Protein AF-A0A2D6JLC1-F1 (afdb_monomer)

pLDDT: mean 84.36, std 16.87, range [47.44, 98.12]

Secondary structure (DSSP, 8-state):
--SSTTSSSS---------HHHHHTT--TT-BHHHHHHHH-S-SEEEEETTEEEEEEEEE-SSEEEEEEEEEETTEEEEEEEEEEE--TT--GGG-PPPP-GGGSPP--------

Sequence (115 aa):
MKNLTLLISLFLVSCASSSLSKKTALISNGDSKQTVMNLMGPPENRQMKQEKEAWQYCETNFNQYQFLVIWLEDSKVSGISTYIKGGRPFSFCTSNFNSIRWEDAPDTTIEVRNR

Radius of gyration: 18.93 Å; Cα contacts (8 Å, |Δi|>4): 154; chains: 1; bounding box: 55×52×48 Å

Foldseek 3Di:
DPPPPPPPPPDPPPPPPDDPVVLVVVADFFAALVSCCVSPNAALDWDDDPQKIWGKDWDDDDFKIKIKIFIDGNRTGQDIDIDMDTDDPPDDCSVVDDDDDVVPRDDRDPPPDDD

Nearest PDB structures (foldseek):
  7pi2-assembly4_J  TM=6.641E-01  e=8.642E-01  Plasmodium falciparum 3D7
  3a7a-assembly1_A  TM=6.520E-01  e=2.319E+00  Escherichia coli K-12
  8bk2-assembly1_A  TM=6.111E-01  e=2.967E+00  Neisseria meningitidis serogroup B
  6r1g-assembly2_B  TM=3.995E-01  e=2.180E+00  Borreliella burgdorferi B31
  3qku-assembly1_A  TM=5.013E-01  e=3.571E+00  Pyrococcus furiosus

Solvent-accessible surface area (backbone atoms only — not comparable to full-atom values): 7346 Å² total; per-residue (Å²): 143,84,79,76,83,75,76,77,80,84,75,78,79,70,83,78,75,75,52,66,68,64,52,51,74,74,63,53,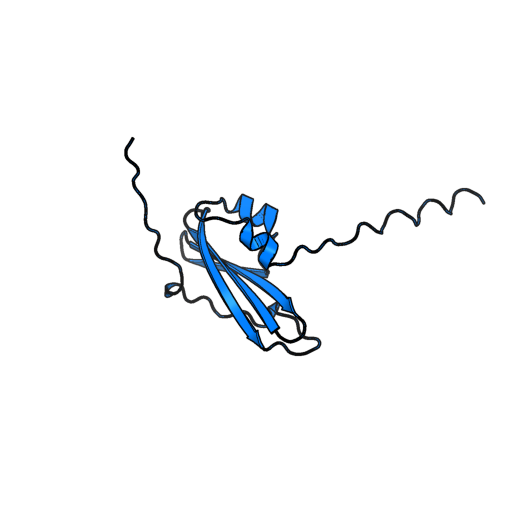72,66,39,42,51,65,56,50,38,73,70,71,42,85,59,85,41,78,50,77,57,89,67,31,36,42,33,29,44,68,39,70,49,86,58,30,24,44,36,38,36,42,32,29,42,82,60,16,28,53,34,77,48,73,51,75,46,84,39,54,81,98,59,67,38,85,84,65,69,77,82,88,56,78,86,76,54,64,81,79,80,80,79,81,78,85,126

Structure (mmCIF, N/CA/C/O backbone):
data_AF-A0A2D6JLC1-F1
#
_entry.id   AF-A0A2D6JLC1-F1
#
loop_
_atom_site.group_PDB
_atom_site.id
_atom_site.type_symbol
_atom_site.label_atom_id
_atom_site.label_alt_id
_atom_site.label_comp_id
_atom_site.label_asym_id
_atom_site.label_entity_id
_atom_site.label_seq_id
_atom_site.pdbx_PDB_ins_code
_atom_site.Cartn_x
_atom_site.Cartn_y
_atom_site.Cartn_z
_atom_site.occupancy
_atom_site.B_iso_or_equiv
_atom_site.auth_seq_id
_atom_site.auth_comp_id
_atom_site.auth_asym_id
_atom_site.auth_atom_id
_atom_site.pdbx_PDB_model_num
ATOM 1 N N . MET A 1 1 ? 36.676 36.245 1.615 1.00 48.94 1 MET A N 1
ATOM 2 C CA . MET A 1 1 ? 35.846 35.351 0.774 1.00 48.94 1 MET A CA 1
ATOM 3 C C . MET A 1 1 ? 36.089 33.879 1.143 1.00 48.94 1 MET A C 1
ATOM 5 O O . MET A 1 1 ? 36.548 33.113 0.313 1.00 48.94 1 MET A O 1
ATOM 9 N N . LYS A 1 2 ? 35.861 33.474 2.403 1.00 50.84 2 LYS A N 1
ATOM 10 C CA . LYS A 1 2 ? 36.154 32.102 2.885 1.00 50.84 2 LYS A CA 1
ATOM 11 C C . LYS A 1 2 ? 34.925 31.348 3.414 1.00 50.84 2 LYS A C 1
ATOM 13 O O . LYS A 1 2 ? 35.039 30.180 3.755 1.00 50.84 2 LYS A O 1
ATOM 18 N N . ASN A 1 3 ? 33.754 31.991 3.425 1.00 50.50 3 ASN A N 1
ATOM 19 C CA . ASN A 1 3 ? 32.567 31.479 4.120 1.00 50.50 3 ASN A CA 1
ATOM 20 C C . ASN A 1 3 ? 31.431 31.074 3.160 1.00 50.50 3 ASN A C 1
ATOM 22 O O . ASN A 1 3 ? 30.343 30.751 3.619 1.00 50.50 3 ASN A O 1
ATOM 26 N N . LEU A 1 4 ? 31.656 31.107 1.840 1.00 51.66 4 LEU A N 1
ATOM 27 C CA . LEU A 1 4 ? 30.615 30.823 0.839 1.00 51.66 4 LEU A CA 1
ATOM 28 C C . LEU A 1 4 ? 30.617 29.359 0.363 1.00 51.66 4 LEU A C 1
ATOM 30 O O . LEU A 1 4 ? 29.635 28.880 -0.190 1.00 51.66 4 LEU A O 1
ATOM 34 N N . THR A 1 5 ? 31.696 28.619 0.613 1.00 52.66 5 THR A N 1
ATOM 35 C CA . THR A 1 5 ? 31.887 27.250 0.108 1.00 52.66 5 THR A CA 1
ATOM 36 C C . THR A 1 5 ? 31.273 26.154 0.984 1.00 52.66 5 THR A C 1
ATOM 38 O O . THR A 1 5 ? 31.353 24.988 0.612 1.00 52.66 5 THR A O 1
ATOM 41 N N . LEU A 1 6 ? 30.659 26.493 2.126 1.00 51.84 6 LEU A N 1
ATOM 42 C CA . LEU A 1 6 ? 30.133 25.502 3.080 1.00 51.84 6 LEU A CA 1
ATOM 43 C C . LEU A 1 6 ? 28.614 25.256 2.991 1.00 51.84 6 LEU A C 1
ATOM 45 O O . LEU A 1 6 ? 28.096 24.432 3.735 1.00 51.84 6 LEU A O 1
ATOM 49 N N . LEU A 1 7 ? 27.894 25.955 2.106 1.00 52.16 7 LEU A N 1
ATOM 50 C CA . LEU A 1 7 ? 26.423 25.901 2.029 1.00 52.16 7 LEU A CA 1
ATOM 51 C C . LEU A 1 7 ? 25.863 25.001 0.913 1.00 52.16 7 LEU A C 1
ATOM 53 O O . LEU A 1 7 ? 24.651 24.857 0.803 1.00 52.16 7 LEU A O 1
ATOM 57 N N . ILE A 1 8 ? 26.719 24.375 0.099 1.00 56.03 8 ILE A N 1
ATOM 58 C CA . ILE A 1 8 ? 26.295 23.580 -1.073 1.00 56.03 8 ILE A CA 1
ATOM 59 C C . ILE A 1 8 ? 26.298 22.062 -0.799 1.00 56.03 8 ILE A C 1
ATOM 61 O O . ILE A 1 8 ? 25.742 21.287 -1.571 1.00 56.03 8 ILE A O 1
ATOM 65 N N . SER A 1 9 ? 26.848 21.603 0.327 1.00 55.38 9 SER A N 1
ATOM 66 C CA . SER A 1 9 ? 27.021 20.171 0.619 1.00 55.38 9 SER A CA 1
ATOM 67 C C . SER A 1 9 ? 25.826 19.477 1.296 1.00 55.38 9 SER A C 1
ATOM 69 O O . SER A 1 9 ? 25.911 18.280 1.561 1.00 55.38 9 SER A O 1
ATOM 71 N N . LEU A 1 10 ? 24.708 20.170 1.562 1.00 55.53 10 LEU A N 1
ATOM 72 C CA . LEU A 1 10 ? 23.620 19.652 2.414 1.00 55.53 10 LEU A CA 1
ATOM 73 C C . LEU A 1 10 ? 22.315 19.271 1.685 1.00 55.53 10 LEU A C 1
ATOM 75 O O . LEU A 1 10 ? 21.261 19.236 2.311 1.00 55.53 10 LEU A O 1
ATOM 79 N N . PHE A 1 11 ? 22.352 18.972 0.382 1.00 54.97 11 PHE A N 1
ATOM 80 C CA . PHE A 1 11 ? 21.144 18.590 -0.379 1.00 54.97 11 PHE A CA 1
ATOM 81 C C . PHE A 1 11 ? 21.181 17.198 -1.029 1.00 54.97 11 PHE A C 1
ATOM 83 O O . PHE A 1 11 ? 20.284 16.850 -1.789 1.00 54.97 11 PHE A O 1
ATOM 90 N N . LEU A 1 12 ? 22.160 16.355 -0.690 1.00 51.41 12 LEU A N 1
ATOM 91 C CA . LEU A 1 12 ? 22.250 14.979 -1.200 1.00 51.41 12 LEU A CA 1
ATOM 92 C C . LEU A 1 12 ? 21.687 13.939 -0.220 1.00 51.41 12 LEU A C 1
ATOM 94 O O . LEU A 1 12 ? 22.226 12.837 -0.110 1.00 51.41 12 LEU A O 1
ATOM 98 N N . VAL A 1 13 ? 20.589 14.247 0.483 1.00 57.12 13 VAL A N 1
ATOM 99 C CA . VAL A 1 13 ? 19.803 13.186 1.132 1.00 57.12 13 VAL A CA 1
ATOM 100 C C . VAL A 1 13 ? 19.059 12.451 0.023 1.00 57.12 13 VAL A C 1
ATOM 102 O O . VAL A 1 13 ? 17.954 12.805 -0.377 1.00 57.12 13 VAL A O 1
ATOM 105 N N . SER A 1 14 ? 19.773 11.475 -0.532 1.00 47.44 14 SER A N 1
ATOM 106 C CA . SER A 1 14 ? 19.321 10.496 -1.506 1.00 47.44 14 SER A CA 1
ATOM 107 C C . SER A 1 14 ? 17.904 10.034 -1.176 1.00 47.44 14 SER A C 1
ATOM 109 O O . SER A 1 14 ? 17.635 9.547 -0.075 1.00 47.44 14 SER A O 1
ATOM 111 N N . CYS A 1 15 ? 17.002 10.197 -2.141 1.00 49.59 15 CYS A N 1
ATOM 112 C CA . CYS A 1 15 ? 15.678 9.603 -2.121 1.00 49.59 15 CYS A CA 1
ATOM 113 C C . CYS A 1 15 ? 15.864 8.080 -2.177 1.00 49.59 15 CYS A C 1
ATOM 115 O O . CYS A 1 15 ? 15.921 7.485 -3.250 1.00 49.59 15 CYS A O 1
ATOM 117 N N . ALA A 1 16 ? 16.034 7.443 -1.018 1.00 48.28 16 ALA A N 1
ATOM 118 C CA . ALA A 1 16 ? 15.999 5.995 -0.888 1.00 48.28 16 ALA A CA 1
ATOM 119 C C . ALA A 1 16 ? 14.546 5.544 -1.084 1.00 48.28 16 ALA A C 1
ATOM 121 O O . ALA A 1 16 ? 13.831 5.235 -0.133 1.00 48.28 16 ALA A O 1
ATOM 122 N N . SER A 1 17 ? 14.075 5.581 -2.330 1.00 60.25 17 SER A N 1
ATOM 123 C CA . SER A 1 17 ? 12.768 5.067 -2.714 1.00 60.25 17 SER A CA 1
ATOM 124 C C . SER A 1 17 ? 12.801 3.551 -2.525 1.00 60.25 17 SER A C 1
ATOM 126 O O . SER A 1 17 ? 13.319 2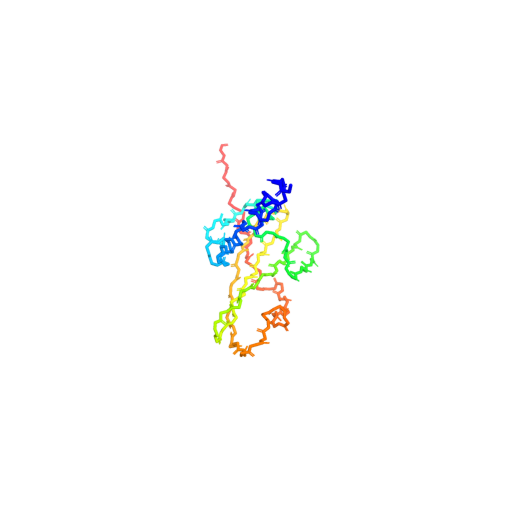.813 -3.361 1.00 60.25 17 SER A O 1
ATOM 128 N N . SER A 1 18 ? 12.333 3.068 -1.373 1.00 68.81 18 SER A N 1
ATOM 129 C CA . SER A 1 18 ? 12.096 1.640 -1.185 1.00 68.81 18 SER A CA 1
ATOM 130 C C . SER A 1 18 ? 10.971 1.206 -2.121 1.00 68.81 18 SER A C 1
ATOM 132 O O . SER A 1 18 ? 9.938 1.873 -2.200 1.00 68.81 18 SER A O 1
ATOM 134 N N . SER A 1 19 ? 11.195 0.107 -2.847 1.00 87.56 19 SER A N 1
ATOM 135 C CA . SER A 1 19 ? 10.239 -0.370 -3.846 1.00 87.56 19 SER A CA 1
ATOM 136 C C . SER A 1 19 ? 8.904 -0.752 -3.217 1.00 87.56 19 SER A C 1
ATOM 138 O O . SER A 1 19 ? 8.841 -1.160 -2.048 1.00 87.56 19 SER A O 1
ATOM 140 N N . LEU A 1 20 ? 7.834 -0.664 -4.005 1.00 90.62 20 LEU A N 1
ATOM 141 C CA . LEU A 1 20 ? 6.467 -0.923 -3.554 1.00 90.62 20 LEU A CA 1
ATOM 142 C C . LEU A 1 20 ? 6.341 -2.327 -2.956 1.00 90.62 20 LEU A C 1
ATOM 144 O O . LEU A 1 20 ? 5.755 -2.508 -1.888 1.00 90.62 20 LEU A O 1
ATOM 148 N N . SER A 1 21 ? 6.985 -3.307 -3.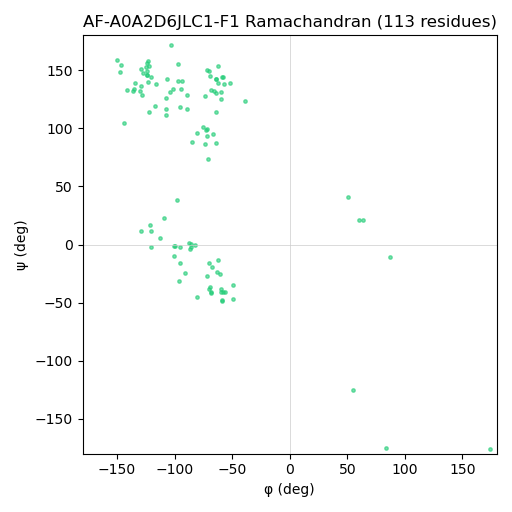591 1.00 88.44 21 SER A N 1
ATOM 149 C CA . SER A 1 21 ? 7.021 -4.695 -3.118 1.00 88.44 21 SER A CA 1
ATOM 150 C C . SER A 1 21 ? 7.651 -4.838 -1.724 1.00 88.44 21 SER A C 1
ATOM 152 O O . SER A 1 21 ? 7.134 -5.577 -0.889 1.00 88.44 21 SER A O 1
ATOM 154 N N . LYS A 1 22 ? 8.740 -4.109 -1.429 1.00 91.19 22 LYS A N 1
ATOM 155 C CA . LYS A 1 22 ? 9.412 -4.177 -0.118 1.00 91.19 22 LYS A CA 1
ATOM 156 C C . LYS A 1 22 ? 8.556 -3.580 0.991 1.00 91.19 22 LYS A C 1
ATOM 158 O O . LYS A 1 22 ? 8.503 -4.144 2.076 1.00 91.19 22 LYS A O 1
ATOM 163 N N . LYS A 1 23 ? 7.895 -2.452 0.723 1.00 93.06 23 LYS A N 1
ATOM 164 C CA . LYS A 1 23 ? 7.003 -1.817 1.700 1.00 93.06 23 LYS A CA 1
ATOM 165 C C . LYS A 1 23 ? 5.758 -2.667 1.956 1.00 93.06 23 LYS A C 1
ATOM 167 O O . LYS A 1 23 ? 5.375 -2.842 3.104 1.00 93.06 23 LYS A O 1
ATOM 172 N N . THR A 1 24 ? 5.185 -3.249 0.900 1.00 93.38 24 THR A N 1
ATOM 173 C CA . THR A 1 24 ? 4.011 -4.134 0.994 1.00 93.38 24 THR A CA 1
ATOM 174 C C . THR A 1 24 ? 4.285 -5.351 1.874 1.00 93.38 24 THR A C 1
ATOM 176 O O . THR A 1 24 ? 3.432 -5.730 2.663 1.00 93.38 24 THR A O 1
ATOM 179 N N . ALA A 1 25 ? 5.490 -5.927 1.800 1.00 93.88 25 ALA A N 1
ATOM 180 C CA . ALA A 1 25 ? 5.884 -7.069 2.630 1.00 93.88 25 ALA A CA 1
ATOM 181 C C . ALA A 1 25 ? 5.898 -6.777 4.146 1.00 93.88 25 ALA A C 1
ATOM 183 O O . ALA A 1 25 ? 5.986 -7.709 4.940 1.00 93.88 25 ALA A O 1
ATOM 184 N N . LEU A 1 26 ? 5.836 -5.503 4.548 1.00 95.69 26 LEU A N 1
ATOM 185 C CA . LEU A 1 26 ? 5.775 -5.075 5.948 1.00 95.69 26 LEU A CA 1
ATOM 186 C C . LEU A 1 26 ? 4.341 -4.832 6.440 1.00 95.69 26 LEU A C 1
ATOM 188 O O . LEU A 1 26 ? 4.170 -4.482 7.604 1.00 95.69 26 LEU A O 1
ATOM 192 N N . ILE A 1 27 ? 3.335 -4.978 5.573 1.00 95.38 27 ILE A N 1
ATOM 193 C CA . ILE A 1 27 ? 1.925 -4.741 5.889 1.00 95.38 27 ILE A CA 1
ATOM 194 C C . ILE A 1 27 ? 1.221 -6.083 6.065 1.00 95.38 27 ILE A C 1
ATOM 196 O O . ILE A 1 27 ? 1.327 -6.970 5.219 1.00 95.38 27 ILE A O 1
ATOM 200 N N . SER A 1 28 ? 0.477 -6.212 7.156 1.00 95.38 28 SER A N 1
ATOM 201 C CA . SER A 1 28 ? -0.293 -7.399 7.517 1.00 95.38 28 SER A CA 1
ATOM 202 C C . SER A 1 28 ? -1.772 -7.074 7.713 1.00 95.38 28 SER A C 1
ATOM 204 O O . SER A 1 28 ? -2.150 -5.940 8.013 1.00 95.38 28 SER A O 1
ATOM 206 N N . ASN A 1 29 ? -2.628 -8.091 7.591 1.00 94.31 29 ASN A N 1
ATOM 207 C CA . ASN A 1 29 ? -4.036 -7.964 7.970 1.00 94.31 29 ASN A CA 1
ATOM 208 C C . ASN A 1 29 ? -4.156 -7.536 9.440 1.00 94.31 29 ASN A C 1
ATOM 210 O O . ASN A 1 29 ? -3.447 -8.040 10.309 1.00 94.31 29 ASN A O 1
ATOM 214 N N . GLY A 1 30 ? -5.071 -6.612 9.712 1.00 95.12 30 GLY A N 1
ATOM 215 C CA . GLY A 1 30 ? -5.285 -6.010 11.024 1.00 95.12 30 GLY A CA 1
ATOM 216 C C . GLY A 1 30 ? -4.410 -4.789 11.320 1.00 95.12 30 GLY A C 1
ATOM 217 O O . GLY A 1 30 ? -4.710 -4.080 12.285 1.00 95.12 30 GLY A O 1
ATOM 218 N N . ASP A 1 31 ? -3.390 -4.499 10.502 1.00 97.00 31 ASP A N 1
ATOM 219 C CA . ASP A 1 31 ? -2.578 -3.292 10.667 1.00 97.00 31 ASP A CA 1
ATOM 220 C C . ASP A 1 31 ? -3.436 -2.036 10.577 1.00 97.00 31 ASP A C 1
ATOM 222 O O . ASP A 1 31 ? -4.390 -1.951 9.804 1.00 97.00 31 ASP A O 1
ATOM 226 N N . SER A 1 32 ? -3.086 -1.023 11.366 1.00 97.94 32 SER A N 1
ATOM 227 C CA . SER A 1 32 ? -3.832 0.229 11.354 1.00 97.94 32 SER A CA 1
ATOM 228 C C . SER A 1 32 ? -3.614 0.996 10.048 1.00 97.94 32 SER A C 1
ATOM 230 O O . SER A 1 32 ? -2.521 1.008 9.477 1.00 97.94 32 SER A O 1
ATOM 232 N N . LYS A 1 33 ? -4.627 1.757 9.637 1.00 97.50 33 LYS A N 1
ATOM 233 C CA . LYS A 1 33 ? -4.517 2.761 8.572 1.00 97.50 33 LYS A CA 1
ATOM 234 C C . LYS A 1 33 ? -3.321 3.706 8.769 1.00 97.50 33 LYS A C 1
ATOM 236 O O . LYS A 1 33 ? -2.680 4.094 7.795 1.00 97.50 33 LYS A O 1
ATOM 241 N N . GLN A 1 34 ? -2.983 4.050 10.016 1.00 98.00 34 GLN A N 1
ATOM 242 C CA . GLN A 1 34 ? -1.816 4.885 10.316 1.00 98.00 34 GLN A CA 1
ATOM 243 C C . GLN A 1 34 ? -0.494 4.151 10.053 1.00 98.00 34 GLN A C 1
ATOM 245 O O . GLN A 1 34 ? 0.441 4.756 9.538 1.00 98.00 34 GLN A O 1
ATOM 250 N N . THR A 1 35 ? -0.416 2.853 10.357 1.00 97.88 35 THR A N 1
ATOM 251 C CA . THR A 1 35 ? 0.741 2.007 10.026 1.00 97.88 35 THR A CA 1
ATOM 252 C C . THR A 1 35 ? 0.978 2.005 8.519 1.00 97.88 35 THR A C 1
ATOM 254 O O . THR A 1 35 ? 2.093 2.278 8.073 1.00 97.88 35 THR A O 1
ATOM 257 N N . VAL A 1 36 ? -0.084 1.799 7.732 1.00 97.62 36 VAL A N 1
ATOM 258 C CA . VAL A 1 36 ? -0.023 1.865 6.264 1.00 97.62 36 VAL A CA 1
ATOM 259 C C . VAL A 1 36 ? 0.455 3.240 5.800 1.00 97.62 36 VAL A C 1
ATOM 261 O O . VAL A 1 36 ? 1.391 3.321 5.010 1.00 97.62 36 VAL A O 1
ATOM 264 N N . MET A 1 37 ? -0.123 4.323 6.328 1.00 97.38 37 MET A N 1
ATOM 265 C CA . MET A 1 37 ? 0.281 5.695 5.996 1.00 97.38 37 MET A CA 1
ATOM 266 C C . MET A 1 37 ? 1.764 5.959 6.303 1.00 97.38 37 MET A C 1
ATOM 268 O O . MET A 1 37 ? 2.452 6.584 5.502 1.00 97.38 37 MET A O 1
ATOM 272 N N . ASN A 1 38 ? 2.277 5.459 7.428 1.00 95.94 38 ASN A N 1
ATOM 273 C CA . ASN A 1 38 ? 3.676 5.644 7.820 1.00 95.94 38 ASN A CA 1
ATOM 274 C C . ASN A 1 38 ? 4.650 4.876 6.909 1.00 95.94 38 ASN A C 1
ATOM 276 O O . ASN A 1 38 ? 5.743 5.363 6.633 1.00 95.94 38 ASN A O 1
ATOM 280 N N . LEU A 1 39 ? 4.269 3.677 6.453 1.00 95.44 39 LEU A N 1
ATOM 281 C CA . LEU A 1 39 ? 5.104 2.832 5.591 1.00 95.44 39 LEU A CA 1
ATOM 282 C C . LEU A 1 39 ? 5.049 3.268 4.120 1.00 95.44 39 LEU A C 1
ATOM 284 O O . LEU A 1 39 ? 6.072 3.342 3.430 1.00 95.44 39 LEU A O 1
ATOM 288 N N . MET A 1 40 ? 3.842 3.538 3.630 1.00 95.06 40 MET A N 1
ATOM 289 C CA . MET A 1 40 ? 3.561 3.743 2.210 1.00 95.06 40 MET A CA 1
ATOM 290 C C . MET A 1 40 ? 3.538 5.218 1.826 1.00 95.06 40 MET A C 1
ATOM 292 O O . MET A 1 40 ? 3.951 5.554 0.719 1.00 95.06 40 MET A O 1
ATOM 296 N N . GLY A 1 41 ? 3.123 6.092 2.743 1.00 95.50 41 GLY A N 1
ATOM 297 C CA . GLY A 1 41 ? 2.696 7.449 2.427 1.00 95.50 41 GLY A CA 1
ATOM 298 C C . GLY A 1 41 ? 1.228 7.505 1.980 1.00 95.50 41 GLY A C 1
ATOM 299 O O . GLY A 1 41 ? 0.512 6.493 2.031 1.00 95.50 41 GLY A O 1
ATOM 300 N N . PRO A 1 42 ? 0.752 8.690 1.557 1.00 96.25 42 PRO A N 1
ATOM 301 C CA . PRO A 1 42 ? -0.610 8.847 1.063 1.00 96.25 42 PRO A CA 1
ATOM 302 C C . PRO A 1 42 ? -0.823 8.027 -0.221 1.00 96.25 42 PRO A C 1
ATOM 304 O O . PRO A 1 42 ? 0.089 7.968 -1.044 1.00 96.25 42 PRO A O 1
ATOM 307 N N . PRO A 1 43 ? -2.005 7.412 -0.410 1.00 97.12 43 PRO A N 1
ATOM 308 C CA . PRO A 1 43 ? -2.312 6.684 -1.638 1.00 97.12 43 PRO A CA 1
ATOM 309 C C . PRO A 1 43 ? -2.474 7.634 -2.826 1.00 97.12 43 PRO A C 1
ATOM 311 O O . PRO A 1 43 ? -3.033 8.724 -2.691 1.00 97.12 43 PRO A O 1
ATOM 314 N N . GLU A 1 44 ? -2.058 7.195 -4.011 1.00 96.88 44 GLU A N 1
ATOM 315 C CA . GLU A 1 44 ? -2.226 7.939 -5.260 1.00 96.88 44 GLU A CA 1
ATOM 316 C C . GLU A 1 44 ? -3.687 7.955 -5.728 1.00 96.88 44 GLU A C 1
ATOM 318 O O . GLU A 1 44 ? -4.114 8.890 -6.406 1.00 96.88 44 GLU A O 1
ATOM 323 N N . ASN A 1 45 ? -4.475 6.940 -5.359 1.00 97.00 45 ASN A N 1
ATOM 324 C CA . ASN A 1 45 ? -5.921 6.932 -5.554 1.00 97.00 45 ASN A CA 1
ATOM 325 C C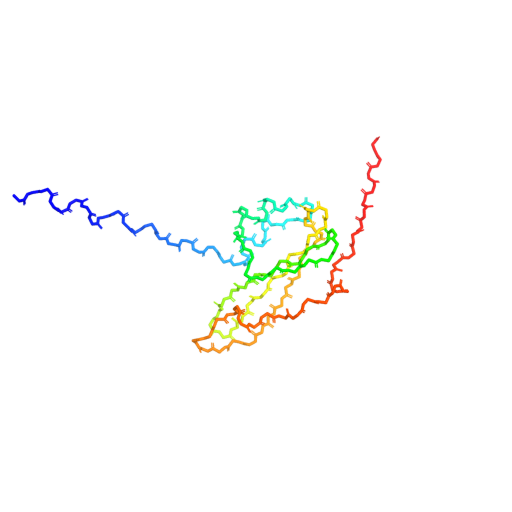 . ASN A 1 45 ? -6.618 6.295 -4.346 1.00 97.00 45 ASN A C 1
ATOM 327 O O . ASN A 1 45 ? -6.229 5.227 -3.877 1.00 97.00 45 ASN A O 1
ATOM 331 N N . ARG A 1 46 ? -7.671 6.945 -3.849 1.00 96.38 46 ARG A N 1
ATOM 332 C CA . ARG A 1 46 ? -8.455 6.498 -2.698 1.00 96.38 46 ARG A CA 1
ATOM 333 C C . ARG A 1 46 ? -9.933 6.478 -3.054 1.00 96.38 46 ARG A C 1
ATOM 335 O O . ARG A 1 46 ? -10.478 7.485 -3.497 1.00 96.38 46 ARG A O 1
ATOM 342 N N . GLN A 1 47 ? -10.588 5.353 -2.785 1.00 97.12 47 GLN A N 1
ATOM 343 C CA . GLN A 1 47 ? -12.038 5.194 -2.910 1.00 97.12 47 GLN A CA 1
ATOM 344 C C . GLN A 1 47 ? -12.627 4.727 -1.580 1.00 97.12 47 GLN A C 1
ATOM 346 O O . GLN A 1 47 ? -11.957 4.051 -0.801 1.00 97.12 47 GLN A O 1
ATOM 351 N N . MET A 1 48 ? -13.872 5.111 -1.304 1.00 95.75 48 MET A N 1
ATOM 352 C CA . MET A 1 48 ? -14.540 4.855 -0.027 1.00 95.75 48 MET A CA 1
ATOM 353 C C . MET A 1 48 ? -15.959 4.348 -0.271 1.00 95.75 48 MET A C 1
ATOM 355 O O . MET A 1 48 ? -16.660 4.868 -1.141 1.00 95.75 48 MET A O 1
ATOM 359 N N . LYS A 1 49 ? -16.383 3.353 0.508 1.00 94.88 49 LYS A N 1
ATOM 360 C CA . LYS A 1 49 ? -17.747 2.821 0.523 1.00 94.88 49 LYS A CA 1
ATOM 361 C C . LYS A 1 49 ? -18.102 2.441 1.956 1.00 94.88 49 LYS A C 1
ATOM 363 O O . LYS A 1 49 ? -17.655 1.413 2.450 1.00 94.88 49 LYS A O 1
ATOM 368 N N . GLN A 1 50 ? -18.927 3.270 2.601 1.00 92.56 50 GLN A N 1
ATOM 369 C CA . GLN A 1 50 ? -19.259 3.139 4.027 1.00 92.56 50 GLN A CA 1
ATOM 370 C C . GLN A 1 50 ? -17.975 3.117 4.882 1.00 92.56 50 GLN A C 1
ATOM 372 O O . GLN A 1 50 ? -17.160 4.027 4.751 1.00 92.56 50 GLN A O 1
ATOM 377 N N . GLU A 1 51 ? -17.786 2.091 5.711 1.00 91.56 51 GLU A N 1
ATOM 378 C CA . GLU A 1 51 ? -16.616 1.892 6.583 1.00 91.56 51 GLU A CA 1
ATOM 379 C C . GLU A 1 51 ? -15.422 1.253 5.852 1.00 91.56 51 GLU A C 1
ATOM 381 O O . GLU A 1 51 ? -14.357 1.057 6.441 1.00 91.56 51 GLU A O 1
ATOM 386 N N . LYS A 1 52 ? -15.577 0.960 4.551 1.00 95.69 52 LYS A N 1
ATOM 387 C CA . LYS A 1 52 ? -14.535 0.376 3.706 1.00 95.69 52 LYS A CA 1
ATOM 388 C C . LYS A 1 52 ? -13.801 1.439 2.903 1.00 95.69 52 LYS A C 1
ATOM 390 O O . LYS A 1 52 ? -14.404 2.354 2.333 1.00 95.69 52 LYS A O 1
ATOM 395 N N . GLU A 1 53 ? -12.493 1.271 2.772 1.00 97.31 53 GLU A N 1
ATOM 396 C CA . GLU A 1 53 ? -11.653 2.066 1.883 1.00 97.31 53 GLU A CA 1
ATOM 397 C C . GLU A 1 53 ? -10.818 1.159 0.977 1.00 97.31 53 GLU A C 1
ATOM 399 O O . GLU A 1 53 ? -10.394 0.078 1.373 1.00 97.31 53 GLU A O 1
ATOM 404 N N . ALA A 1 54 ? -10.553 1.624 -0.239 1.00 97.94 54 ALA A N 1
ATOM 405 C CA . ALA A 1 54 ? -9.630 0.995 -1.171 1.00 97.94 54 ALA A CA 1
ATOM 406 C C . ALA A 1 54 ? -8.552 2.015 -1.543 1.00 97.94 54 ALA A C 1
ATOM 408 O O . ALA A 1 54 ? -8.847 3.068 -2.120 1.00 97.94 54 ALA A O 1
ATOM 409 N N . TRP A 1 55 ? -7.315 1.733 -1.147 1.00 98.12 55 TRP A N 1
ATOM 410 C CA . TRP A 1 55 ? -6.156 2.598 -1.344 1.00 98.12 55 TRP A CA 1
ATOM 411 C C . TRP A 1 55 ? -5.267 1.994 -2.413 1.00 98.12 55 TRP A C 1
ATOM 413 O O . TRP A 1 55 ? -4.742 0.899 -2.229 1.00 98.12 55 TRP A O 1
ATOM 423 N N . GLN A 1 56 ? -5.107 2.691 -3.532 1.00 97.94 56 GLN A N 1
ATOM 424 C CA . GLN A 1 56 ? -4.284 2.220 -4.632 1.00 97.94 56 GLN A CA 1
ATOM 425 C C . GLN A 1 56 ? -2.929 2.910 -4.637 1.00 97.94 56 GLN A C 1
ATOM 427 O O . GLN A 1 56 ? -2.856 4.137 -4.553 1.00 97.94 56 GLN A O 1
ATOM 432 N N . TYR A 1 57 ? -1.901 2.086 -4.814 1.00 97.19 57 TYR A N 1
ATOM 433 C CA . TYR A 1 57 ? -0.517 2.484 -5.011 1.00 97.19 57 TYR A CA 1
ATOM 434 C C . TYR A 1 57 ? 0.030 1.891 -6.297 1.00 97.19 57 TYR A C 1
ATOM 436 O O . TYR A 1 57 ? -0.462 0.860 -6.773 1.00 97.19 57 TYR A O 1
ATOM 444 N N . CYS A 1 58 ? 1.053 2.520 -6.869 1.00 95.44 58 CYS A N 1
ATOM 445 C CA . CYS A 1 58 ? 1.698 1.963 -8.046 1.00 95.44 58 CYS A CA 1
ATOM 446 C C . CYS A 1 58 ? 3.198 2.241 -8.114 1.00 95.44 58 CYS A C 1
ATOM 448 O O . CYS A 1 58 ? 3.710 3.213 -7.571 1.00 95.44 58 CYS A O 1
ATOM 450 N N . GLU A 1 59 ? 3.906 1.369 -8.823 1.00 93.25 59 GLU A N 1
ATOM 451 C CA . GLU A 1 59 ? 5.325 1.512 -9.122 1.00 93.25 59 GLU A CA 1
ATOM 452 C C . GLU A 1 59 ? 5.552 1.300 -10.617 1.00 93.25 59 GLU A C 1
ATOM 454 O O . GLU A 1 59 ? 5.047 0.350 -11.227 1.00 93.25 59 GLU A O 1
ATOM 459 N N . THR A 1 60 ? 6.304 2.219 -11.223 1.00 90.50 60 THR A N 1
ATOM 460 C CA . THR A 1 60 ? 6.693 2.117 -12.629 1.00 90.50 60 THR A CA 1
ATOM 461 C C . THR A 1 60 ? 8.001 1.351 -12.743 1.00 90.50 60 THR A C 1
ATOM 463 O O . THR A 1 60 ? 9.037 1.821 -12.285 1.00 90.50 60 THR A O 1
ATOM 466 N N . ASN A 1 61 ? 7.949 0.200 -13.406 1.00 84.38 61 ASN A N 1
ATOM 467 C CA . ASN A 1 61 ? 9.118 -0.558 -13.833 1.00 84.38 61 ASN A CA 1
ATOM 468 C C . ASN A 1 61 ? 9.341 -0.360 -15.340 1.00 84.38 61 ASN A C 1
ATOM 470 O O . ASN A 1 61 ? 8.507 0.216 -16.037 1.00 84.38 61 ASN A O 1
ATOM 474 N N . PHE A 1 62 ? 10.470 -0.848 -15.860 1.00 81.00 62 PHE A N 1
ATOM 475 C CA . PHE A 1 62 ? 10.932 -0.555 -17.224 1.00 81.00 62 PHE A CA 1
ATOM 476 C C . PHE A 1 62 ? 9.867 -0.757 -18.320 1.00 81.00 62 PHE A C 1
ATOM 478 O O . PHE A 1 62 ? 9.673 0.108 -19.169 1.00 81.00 62 PHE A O 1
ATOM 485 N N . ASN A 1 63 ? 9.155 -1.884 -18.295 1.00 86.12 63 ASN A N 1
ATOM 486 C CA . ASN A 1 63 ? 8.135 -2.248 -19.284 1.00 86.12 63 ASN A CA 1
ATOM 487 C C . ASN A 1 63 ? 6.801 -2.666 -18.647 1.00 86.12 63 ASN A C 1
ATOM 489 O O . ASN A 1 63 ? 5.944 -3.242 -19.318 1.00 86.12 63 ASN A O 1
ATOM 493 N N . GLN A 1 64 ? 6.631 -2.425 -17.348 1.00 90.25 64 GLN A N 1
ATOM 494 C CA . GLN A 1 64 ? 5.489 -2.897 -16.572 1.00 90.25 64 GLN A CA 1
ATOM 495 C C . GLN A 1 64 ? 5.144 -1.901 -15.472 1.00 90.25 64 GLN A C 1
ATOM 497 O O . GLN A 1 64 ? 6.017 -1.259 -14.894 1.00 90.25 64 GLN A O 1
ATOM 502 N N . TYR A 1 65 ? 3.866 -1.825 -15.141 1.00 92.94 65 TYR A N 1
ATOM 503 C CA . TYR A 1 65 ? 3.376 -1.127 -13.964 1.00 92.94 65 TYR A CA 1
ATOM 504 C C . TYR A 1 65 ? 2.923 -2.159 -12.946 1.00 92.94 65 TYR A C 1
ATOM 506 O O . TYR A 1 65 ? 2.114 -3.029 -13.273 1.00 92.94 65 TYR A O 1
ATOM 514 N N . GLN A 1 66 ? 3.446 -2.061 -11.730 1.00 93.75 66 GLN A N 1
ATOM 515 C CA . GLN A 1 66 ? 2.948 -2.823 -10.594 1.00 93.75 66 GLN A CA 1
ATOM 516 C C . GLN A 1 66 ? 1.940 -1.967 -9.846 1.00 93.75 66 GLN A C 1
ATOM 518 O O . GLN A 1 66 ? 2.189 -0.790 -9.592 1.00 93.75 66 GLN A O 1
ATOM 523 N N . PHE A 1 67 ? 0.812 -2.565 -9.499 1.00 95.62 67 PHE A N 1
ATOM 524 C CA . PHE A 1 67 ? -0.240 -1.923 -8.737 1.00 95.62 67 PHE A CA 1
ATOM 525 C C . PHE A 1 67 ? -0.545 -2.731 -7.492 1.00 95.62 67 PHE A C 1
ATOM 527 O O . PHE A 1 67 ? -0.505 -3.964 -7.495 1.00 95.62 67 PHE A O 1
ATOM 534 N N . LEU A 1 68 ? -0.895 -2.001 -6.449 1.00 96.50 68 LEU A N 1
ATOM 535 C CA . LEU A 1 68 ? -1.280 -2.514 -5.153 1.00 96.50 68 LEU A CA 1
ATOM 536 C C . LEU A 1 68 ? -2.600 -1.863 -4.765 1.00 96.50 68 LEU A C 1
ATOM 538 O O . LEU A 1 68 ? -2.751 -0.652 -4.905 1.00 96.50 68 LEU A O 1
ATOM 542 N N . VAL A 1 69 ? -3.526 -2.654 -4.243 1.00 97.88 69 VAL A N 1
ATOM 543 C CA . VAL A 1 69 ? -4.731 -2.182 -3.571 1.00 97.88 69 VAL A CA 1
ATOM 544 C C . VAL A 1 69 ? -4.659 -2.654 -2.128 1.00 97.88 69 VAL A C 1
ATOM 546 O O . VAL A 1 69 ? -4.604 -3.855 -1.872 1.00 97.88 69 VAL A O 1
ATOM 549 N N . ILE A 1 70 ? -4.644 -1.710 -1.194 1.00 97.62 70 ILE A N 1
ATOM 550 C CA . ILE A 1 70 ? -4.819 -1.976 0.230 1.00 97.62 70 ILE A CA 1
ATOM 551 C C . ILE A 1 70 ? -6.291 -1.751 0.548 1.00 97.62 70 ILE A C 1
ATOM 553 O O . ILE A 1 70 ? -6.813 -0.645 0.386 1.00 97.62 70 ILE A O 1
ATOM 557 N N . TRP A 1 71 ? -6.951 -2.812 0.990 1.00 97.69 71 TRP A N 1
ATOM 558 C CA . TRP A 1 71 ? -8.325 -2.772 1.458 1.00 97.69 71 TRP A CA 1
ATOM 559 C C . TRP A 1 71 ? -8.323 -2.478 2.950 1.00 97.69 71 TRP A C 1
ATOM 561 O O . TRP A 1 71 ? -7.611 -3.125 3.721 1.00 97.69 71 TRP A O 1
ATOM 571 N N . LEU A 1 72 ? -9.100 -1.477 3.345 1.00 96.81 72 LEU A N 1
ATOM 572 C CA . LEU A 1 72 ? -9.300 -1.106 4.735 1.00 96.81 72 LEU A CA 1
ATOM 573 C C . LEU A 1 72 ? -10.769 -1.312 5.101 1.00 96.81 72 LEU A C 1
ATOM 575 O O . LEU A 1 72 ? -11.651 -0.937 4.333 1.00 96.81 72 LEU A O 1
ATOM 579 N N . GLU A 1 73 ? -11.020 -1.856 6.282 1.00 95.50 73 GLU A N 1
ATOM 580 C CA . GLU A 1 73 ? -12.332 -1.943 6.930 1.00 95.50 73 GLU A CA 1
ATOM 581 C C . GLU A 1 73 ? -12.134 -1.553 8.399 1.00 95.50 73 GLU A C 1
ATOM 583 O O . GLU A 1 73 ? -11.133 -1.935 9.011 1.00 95.50 73 GLU A O 1
ATOM 588 N N . ASP A 1 74 ? -12.996 -0.689 8.937 1.00 94.62 74 ASP A N 1
ATOM 589 C CA . ASP A 1 74 ? -12.870 -0.152 10.302 1.00 94.62 74 ASP A CA 1
ATOM 590 C C . ASP A 1 74 ? -11.479 0.428 10.618 1.00 94.62 74 ASP A C 1
ATOM 592 O O . ASP A 1 74 ? -10.908 0.250 11.697 1.00 94.62 74 ASP A O 1
ATOM 596 N N . SER A 1 75 ? -10.904 1.145 9.646 1.00 95.50 75 SER A N 1
ATOM 597 C CA . SER A 1 75 ? -9.556 1.733 9.721 1.00 95.50 75 SER A CA 1
ATOM 598 C C . SER A 1 75 ? -8.411 0.726 9.925 1.00 95.50 75 SER A C 1
ATOM 600 O O . SER A 1 75 ? -7.318 1.120 10.352 1.00 95.50 75 SER A O 1
ATOM 602 N N . LYS A 1 76 ? -8.620 -0.550 9.590 1.00 96.69 76 LYS A N 1
ATOM 603 C CA . LYS A 1 76 ? -7.598 -1.603 9.612 1.00 96.69 76 LYS A CA 1
ATOM 604 C C . LYS A 1 76 ? -7.490 -2.300 8.265 1.00 96.69 76 LYS A C 1
ATOM 606 O O . LYS A 1 76 ? -8.462 -2.359 7.524 1.00 96.69 76 LYS A O 1
ATOM 611 N N . VAL A 1 77 ? -6.318 -2.843 7.953 1.00 96.69 77 VAL A N 1
ATOM 612 C CA . VAL A 1 77 ? -6.089 -3.637 6.740 1.00 96.69 77 VAL A CA 1
ATOM 613 C C . VAL A 1 77 ? -6.939 -4.901 6.793 1.00 96.69 77 VAL A C 1
ATOM 615 O O . VAL A 1 77 ? -6.716 -5.762 7.641 1.00 96.69 77 VAL A O 1
ATOM 618 N N . SER A 1 78 ? -7.906 -5.016 5.888 1.00 95.75 78 SER A N 1
ATOM 619 C CA . SER A 1 78 ? -8.695 -6.237 5.690 1.00 95.75 78 SER A CA 1
ATOM 620 C C . SER A 1 78 ? -8.068 -7.151 4.640 1.00 95.75 78 SER A C 1
ATOM 622 O O . SER A 1 78 ? -8.247 -8.366 4.687 1.00 95.75 78 SER A O 1
ATOM 624 N N . GLY A 1 79 ? -7.270 -6.585 3.732 1.00 95.12 79 GLY A N 1
ATOM 625 C CA . GLY A 1 79 ? -6.427 -7.362 2.842 1.00 95.12 79 GLY A CA 1
ATOM 626 C C . GLY A 1 79 ? -5.705 -6.544 1.791 1.00 95.12 79 GLY A C 1
ATOM 627 O O . GLY A 1 79 ? -5.750 -5.313 1.762 1.00 95.12 79 GLY A O 1
ATOM 628 N N . ILE A 1 80 ? -5.001 -7.265 0.926 1.00 95.25 80 ILE A N 1
ATOM 629 C CA . ILE A 1 80 ? -4.108 -6.701 -0.077 1.00 95.25 80 ILE A CA 1
ATOM 630 C C . ILE A 1 80 ? -4.330 -7.433 -1.400 1.00 95.25 80 ILE A C 1
ATOM 632 O O . ILE A 1 80 ? -4.328 -8.662 -1.442 1.00 95.25 80 ILE A O 1
ATOM 636 N N . SER A 1 81 ? -4.473 -6.681 -2.487 1.00 95.12 81 SER A N 1
ATOM 637 C CA . SER A 1 81 ? -4.531 -7.215 -3.850 1.00 95.12 81 SER A CA 1
ATOM 638 C C . SER A 1 81 ? -3.454 -6.568 -4.708 1.00 95.12 81 SER A C 1
ATOM 640 O O . SER A 1 81 ? -3.149 -5.388 -4.551 1.00 95.12 81 SER A O 1
ATOM 642 N N . THR A 1 82 ? -2.885 -7.316 -5.647 1.00 94.00 82 THR A N 1
ATOM 643 C CA . THR A 1 82 ? -1.887 -6.797 -6.588 1.00 94.00 82 THR A CA 1
ATOM 644 C C . THR A 1 82 ? -2.267 -7.140 -8.017 1.00 94.00 82 THR A C 1
ATOM 646 O O . THR A 1 82 ? -2.936 -8.137 -8.284 1.00 94.00 82 THR A O 1
ATOM 649 N N . TYR A 1 83 ? -1.850 -6.296 -8.956 1.00 94.25 83 TYR A N 1
ATOM 650 C CA . TYR A 1 83 ? -1.967 -6.584 -10.381 1.00 94.25 83 TYR A CA 1
ATOM 651 C C . TYR A 1 83 ? -0.8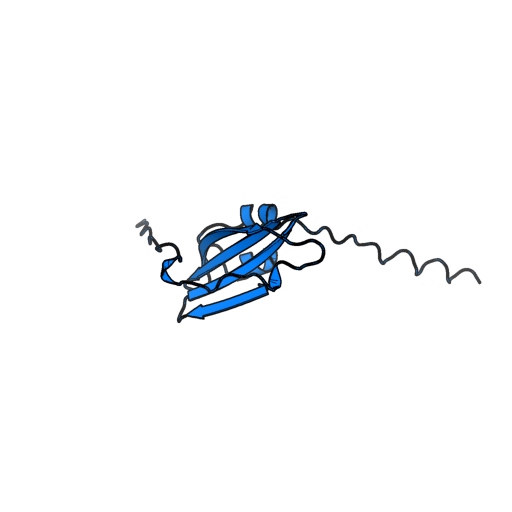48 -5.900 -11.162 1.00 94.25 83 TYR A C 1
ATOM 653 O O . TYR A 1 83 ? -0.231 -4.940 -10.699 1.00 94.25 83 TYR A O 1
ATOM 661 N N . ILE A 1 84 ? -0.577 -6.409 -12.362 1.00 93.50 84 ILE A N 1
ATOM 662 C CA . ILE A 1 84 ? 0.456 -5.886 -13.257 1.00 93.50 84 ILE A CA 1
ATOM 663 C C . ILE A 1 84 ? -0.194 -5.514 -14.584 1.00 93.50 84 ILE A C 1
ATOM 665 O O . ILE A 1 84 ? -1.046 -6.242 -15.093 1.00 93.50 84 ILE A O 1
ATOM 669 N N . LYS A 1 85 ? 0.223 -4.390 -15.167 1.00 94.00 85 LYS A N 1
ATOM 670 C CA . LYS A 1 85 ? -0.101 -4.035 -16.555 1.00 94.00 85 LYS A CA 1
ATOM 671 C C . LYS A 1 85 ? 1.175 -3.822 -17.356 1.00 94.00 85 LYS A C 1
ATOM 673 O O . LYS A 1 85 ? 2.203 -3.438 -16.801 1.00 94.00 85 LYS A O 1
ATOM 678 N N . GLY A 1 86 ? 1.097 -4.035 -18.668 1.00 91.88 86 GLY A N 1
ATOM 679 C CA . GLY A 1 86 ? 2.154 -3.608 -19.582 1.00 91.88 86 GLY A CA 1
ATOM 680 C C . GLY A 1 86 ? 2.344 -2.093 -19.497 1.00 91.88 86 GLY A C 1
ATOM 681 O O . GLY A 1 86 ? 1.369 -1.342 -19.526 1.00 91.88 86 GLY A O 1
ATOM 682 N N . GLY A 1 87 ? 3.592 -1.661 -19.359 1.00 84.50 87 GLY A N 1
ATOM 683 C CA . GLY A 1 87 ? 3.972 -0.257 -19.294 1.00 84.50 87 GLY A CA 1
ATOM 684 C C . GLY A 1 87 ? 4.426 0.268 -20.649 1.00 84.50 87 GLY A C 1
ATOM 685 O O . GLY A 1 87 ? 4.889 -0.489 -21.504 1.00 84.50 87 GLY A O 1
ATOM 686 N N . ARG A 1 88 ? 4.307 1.581 -20.847 1.00 81.38 88 ARG A N 1
ATOM 687 C CA . ARG A 1 88 ? 4.913 2.277 -21.987 1.00 81.38 88 ARG A CA 1
ATOM 688 C C . ARG A 1 88 ? 6.114 3.093 -21.507 1.00 81.38 88 ARG A C 1
ATOM 690 O O . ARG A 1 88 ? 6.024 3.697 -20.433 1.00 81.38 88 ARG A O 1
ATOM 697 N N . PRO A 1 89 ? 7.201 3.166 -22.296 1.00 75.00 89 PRO A N 1
ATOM 698 C CA . PRO A 1 89 ? 8.295 4.086 -22.014 1.00 75.00 89 PRO A CA 1
ATOM 699 C C . PRO A 1 89 ? 7.757 5.507 -21.814 1.00 75.00 89 PRO A C 1
ATOM 701 O O . PRO A 1 89 ? 6.862 5.936 -22.543 1.00 75.00 89 PRO A O 1
ATOM 704 N N . PHE A 1 90 ? 8.302 6.226 -20.831 1.00 74.38 90 PHE A N 1
ATOM 705 C CA . PHE A 1 90 ? 7.947 7.620 -20.517 1.00 74.38 90 PHE A CA 1
ATOM 706 C C . PHE A 1 90 ? 6.497 7.862 -20.057 1.00 74.38 90 PHE A C 1
ATOM 708 O O . PHE A 1 90 ? 6.011 8.988 -20.126 1.00 74.38 90 PHE A O 1
ATOM 715 N N . SER A 1 91 ? 5.797 6.836 -19.567 1.00 82.69 91 SER A N 1
ATOM 716 C CA . SER A 1 91 ? 4.461 6.978 -18.979 1.00 82.69 91 SER A CA 1
ATOM 717 C C . SER A 1 91 ? 4.442 6.503 -17.524 1.00 82.69 91 SER A C 1
ATOM 719 O O . SER A 1 91 ? 5.141 5.555 -17.165 1.00 82.69 91 SER A O 1
ATOM 721 N N . PHE A 1 92 ? 3.649 7.182 -16.692 1.00 85.50 92 PHE A N 1
ATOM 722 C CA . PHE A 1 92 ? 3.526 6.925 -15.259 1.00 85.50 92 PHE A CA 1
ATOM 723 C C . PHE A 1 92 ? 2.370 5.965 -14.961 1.00 85.50 92 PHE A C 1
ATOM 725 O O . PHE A 1 92 ? 1.286 6.073 -15.539 1.00 85.50 92 PHE A O 1
ATOM 732 N N . CYS A 1 93 ? 2.570 5.060 -14.004 1.00 91.31 93 CYS A N 1
ATOM 733 C CA . CYS A 1 93 ? 1.541 4.106 -13.586 1.00 91.31 93 CYS A CA 1
ATOM 734 C C . CYS A 1 93 ? 0.262 4.771 -13.037 1.00 91.31 93 CYS A C 1
ATOM 736 O O . CYS A 1 93 ? -0.816 4.194 -13.152 1.00 91.31 93 CYS A O 1
ATOM 738 N N . THR A 1 94 ? 0.341 5.999 -12.514 1.00 92.25 94 THR A N 1
ATOM 739 C CA . THR A 1 94 ? -0.776 6.691 -11.845 1.00 92.25 94 THR A CA 1
ATOM 740 C C . THR A 1 94 ? -1.980 6.970 -12.748 1.00 92.25 94 THR A C 1
ATOM 742 O O . THR A 1 94 ? -3.099 7.080 -12.258 1.00 92.25 94 THR A O 1
ATOM 745 N N . SER A 1 95 ? -1.796 7.031 -14.069 1.00 89.69 95 SER A N 1
ATOM 746 C CA . SER A 1 95 ? -2.896 7.177 -15.035 1.00 89.69 95 SER A CA 1
ATOM 747 C C . SER A 1 95 ? -3.540 5.849 -15.450 1.00 89.69 95 SER A C 1
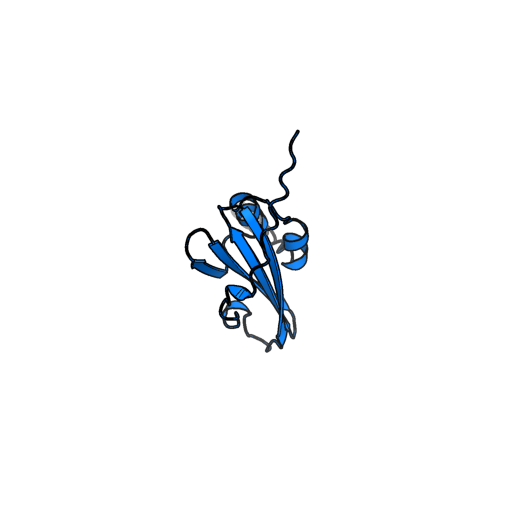ATOM 749 O O . SER A 1 95 ? -4.462 5.839 -16.261 1.00 89.69 95 SER A O 1
ATOM 751 N N . ASN A 1 96 ? -3.063 4.722 -14.913 1.00 92.75 96 ASN A N 1
ATOM 752 C CA . ASN A 1 96 ? -3.408 3.375 -15.366 1.00 92.75 96 ASN A CA 1
ATOM 753 C C . ASN A 1 96 ? -4.041 2.499 -14.268 1.00 92.75 96 ASN A C 1
ATOM 755 O O . ASN A 1 96 ? -4.118 1.277 -14.436 1.00 9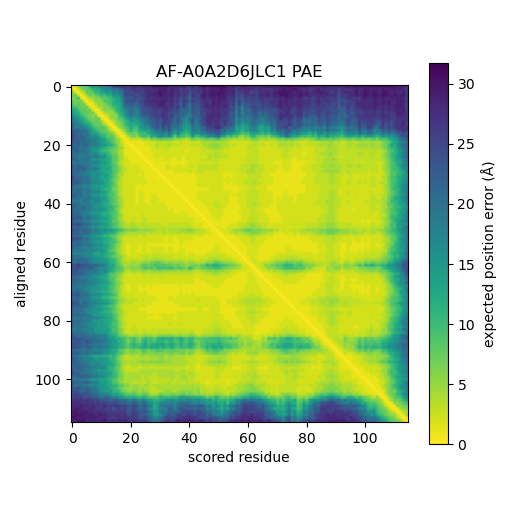2.75 96 ASN A O 1
ATOM 759 N N . PHE A 1 97 ? -4.520 3.090 -13.169 1.00 94.69 97 PHE A N 1
ATOM 760 C CA . PHE A 1 97 ? -5.268 2.362 -12.139 1.00 94.69 97 PHE A CA 1
ATOM 761 C C . PHE A 1 97 ? -6.518 1.680 -12.712 1.00 94.69 97 PHE A C 1
ATOM 763 O O . PHE A 1 97 ? -7.190 2.208 -13.598 1.00 94.69 97 PHE A O 1
ATOM 770 N N . ASN A 1 98 ? -6.843 0.496 -12.196 1.00 94.12 98 ASN A N 1
ATOM 771 C CA . ASN A 1 98 ? -8.160 -0.098 -12.389 1.00 94.12 98 ASN A CA 1
ATOM 772 C C . ASN A 1 98 ? -9.209 0.652 -11.560 1.00 94.12 98 ASN A C 1
ATOM 774 O O . ASN A 1 98 ? -8.934 1.177 -10.476 1.00 94.12 98 ASN A O 1
ATOM 778 N N . SER A 1 99 ? -10.442 0.658 -12.062 1.00 93.81 99 SER A N 1
ATOM 779 C CA . SER A 1 99 ? -11.602 0.966 -11.232 1.00 93.81 99 SER A CA 1
ATOM 780 C C . SER A 1 99 ? -11.728 -0.086 -10.133 1.00 93.81 99 SER A C 1
ATOM 782 O O . SER A 1 99 ? -11.527 -1.275 -10.383 1.00 93.81 99 SER A O 1
ATOM 784 N N . ILE A 1 100 ? -12.061 0.354 -8.920 1.00 95.31 100 ILE A N 1
ATOM 785 C CA . ILE A 1 100 ? -12.271 -0.550 -7.795 1.00 95.31 100 ILE A CA 1
ATOM 786 C C . ILE A 1 100 ? -13.595 -1.278 -7.988 1.00 95.31 100 ILE A C 1
ATOM 788 O O . ILE A 1 100 ? -14.642 -0.663 -8.192 1.00 95.31 100 ILE A O 1
ATOM 792 N N . ARG A 1 101 ? -13.522 -2.600 -7.889 1.00 94.44 101 ARG A N 1
ATOM 793 C CA . ARG A 1 101 ? -14.658 -3.508 -7.821 1.00 94.44 101 ARG A CA 1
ATOM 794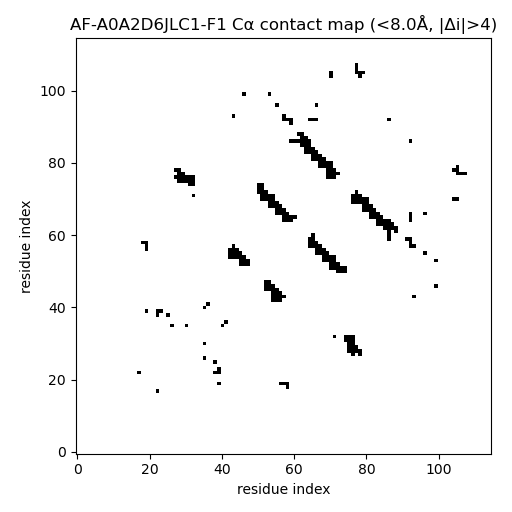 C C . ARG A 1 101 ? -14.727 -4.026 -6.395 1.00 94.44 101 ARG A C 1
ATOM 796 O O . ARG A 1 101 ? -13.817 -4.708 -5.944 1.00 94.44 101 ARG A O 1
ATOM 803 N N . TRP A 1 102 ? -15.752 -3.627 -5.651 1.00 92.94 102 TRP A N 1
ATOM 804 C CA . TRP A 1 102 ? -15.839 -3.912 -4.212 1.00 92.94 102 TRP A CA 1
ATOM 805 C C . TRP A 1 102 ? -16.021 -5.399 -3.907 1.00 92.94 102 TRP A C 1
ATOM 807 O O . TRP A 1 102 ? -15.740 -5.827 -2.797 1.00 92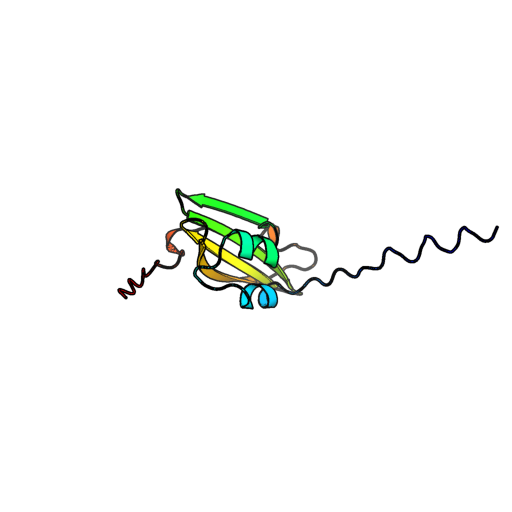.94 102 TRP A O 1
ATOM 817 N N . GLU A 1 103 ? -16.472 -6.170 -4.889 1.00 90.75 103 GLU A N 1
ATOM 818 C CA . GLU A 1 103 ? -16.522 -7.628 -4.863 1.00 90.75 103 GLU A CA 1
ATOM 819 C C . GLU A 1 103 ? -15.141 -8.302 -4.928 1.00 90.75 103 GLU A C 1
ATOM 821 O O . GLU A 1 103 ? -15.039 -9.479 -4.609 1.00 90.75 103 GLU A O 1
ATOM 826 N N . ASP A 1 104 ? -14.088 -7.571 -5.314 1.00 88.56 104 ASP A N 1
ATOM 827 C CA . ASP A 1 104 ? -12.707 -8.069 -5.289 1.00 88.56 104 ASP A CA 1
ATOM 828 C C . ASP A 1 104 ? -12.047 -7.844 -3.907 1.00 88.56 104 ASP A C 1
ATOM 830 O O . ASP A 1 104 ? -10.903 -8.254 -3.691 1.00 88.56 104 ASP A O 1
ATOM 834 N N . ALA A 1 105 ? -12.739 -7.179 -2.969 1.00 89.75 105 ALA A N 1
ATOM 835 C CA . ALA A 1 105 ? -12.265 -7.026 -1.598 1.00 89.75 105 ALA A CA 1
ATOM 836 C C . ALA A 1 105 ? -12.293 -8.390 -0.881 1.00 89.75 105 ALA A C 1
ATOM 838 O O . ALA A 1 105 ? -13.303 -9.087 -0.965 1.00 89.75 105 ALA A O 1
ATOM 839 N N . PRO A 1 106 ? -11.224 -8.778 -0.167 1.00 84.44 106 PRO A N 1
ATOM 840 C CA . PRO A 1 106 ? -11.196 -10.049 0.544 1.00 84.44 106 PRO A CA 1
ATOM 841 C C . PRO A 1 106 ? -12.247 -10.099 1.658 1.00 84.44 106 PRO A C 1
ATOM 843 O O . PRO A 1 106 ? -12.478 -9.108 2.355 1.00 84.44 106 PRO A O 1
ATOM 846 N N . ASP A 1 107 ? -12.857 -11.273 1.830 1.00 77.56 107 ASP A N 1
ATOM 847 C CA . ASP A 1 107 ? -13.819 -11.525 2.899 1.00 77.56 107 ASP A CA 1
ATOM 848 C C . ASP A 1 107 ? -13.135 -11.412 4.268 1.00 77.56 107 ASP A C 1
ATOM 850 O O . ASP A 1 107 ? -12.083 -12.010 4.518 1.00 77.56 107 ASP A O 1
ATOM 854 N N . THR A 1 108 ? -13.736 -10.653 5.183 1.00 64.81 108 THR A N 1
ATOM 855 C CA . THR A 1 108 ? -13.244 -10.527 6.554 1.00 64.81 108 THR A CA 1
ATOM 856 C C . THR A 1 108 ? -13.687 -11.725 7.388 1.00 64.81 108 THR A C 1
ATOM 858 O O . THR A 1 108 ? -14.782 -11.766 7.945 1.00 64.81 108 THR A O 1
ATOM 861 N N . THR A 1 109 ? -12.818 -12.728 7.519 1.00 58.16 109 THR A N 1
ATOM 862 C CA . THR A 1 109 ? -13.025 -13.800 8.501 1.00 58.16 109 THR A CA 1
ATOM 863 C C . THR A 1 109 ? -12.706 -13.257 9.895 1.00 58.16 109 THR A C 1
ATOM 865 O O . THR A 1 109 ? -11.541 -13.132 10.274 1.00 58.16 109 THR A O 1
ATOM 868 N N . ILE A 1 110 ? -13.729 -12.904 10.679 1.00 58.31 110 ILE A N 1
ATOM 869 C CA . ILE A 1 110 ? -13.546 -12.553 12.093 1.00 58.31 110 ILE A CA 1
ATOM 870 C C . ILE A 1 110 ? -13.223 -13.837 12.866 1.00 58.31 110 ILE A C 1
ATOM 872 O O . ILE A 1 110 ? -14.119 -14.606 13.214 1.00 58.31 110 ILE A O 1
ATOM 876 N N . GLU A 1 111 ? -11.945 -14.085 13.159 1.00 57.31 111 GLU A N 1
ATOM 877 C CA . GLU A 1 111 ? -11.575 -15.125 14.121 1.00 57.31 111 GLU A CA 1
ATOM 878 C C . GLU A 1 111 ? -11.915 -14.658 15.543 1.00 57.31 111 GLU A C 1
ATOM 880 O O . GLU A 1 111 ? -11.170 -13.912 16.185 1.00 57.31 111 GLU A O 1
ATOM 885 N N . VAL A 1 112 ? -13.061 -15.106 16.060 1.00 55.66 112 VAL A N 1
ATOM 886 C CA . VAL A 1 112 ? -13.427 -14.921 17.469 1.00 55.66 112 VAL A CA 1
ATOM 887 C C . VAL A 1 112 ? -12.554 -15.840 18.323 1.00 55.66 112 VAL A C 1
ATOM 889 O O . VAL A 1 112 ? -12.879 -17.004 18.554 1.00 55.66 112 VAL A O 1
ATOM 892 N N . ARG A 1 113 ? -11.427 -15.325 18.822 1.00 55.44 113 ARG A N 1
ATOM 893 C CA . ARG A 1 113 ? -10.628 -16.031 19.830 1.00 55.44 113 ARG A CA 1
ATOM 894 C C . ARG A 1 113 ? -11.192 -15.743 21.222 1.00 55.44 113 ARG A C 1
ATOM 896 O O . ARG A 1 113 ? -10.749 -14.808 21.883 1.00 55.44 113 ARG A O 1
ATOM 903 N N . ASN A 1 114 ? -12.158 -16.548 21.667 1.00 52.97 114 ASN A N 1
ATOM 904 C CA . ASN A 1 114 ? -12.544 -16.584 23.082 1.00 52.97 114 ASN A CA 1
ATOM 905 C C . ASN A 1 114 ? -11.317 -16.989 23.920 1.00 52.97 114 ASN A C 1
ATOM 907 O O . ASN A 1 114 ? -10.689 -18.012 23.637 1.00 52.97 114 ASN A O 1
ATOM 911 N N . ARG A 1 115 ? -10.958 -16.166 24.909 1.00 53.38 115 ARG A N 1
ATOM 912 C CA . ARG A 1 115 ? -10.010 -16.507 25.977 1.00 53.38 115 ARG A CA 1
ATOM 913 C C . ARG A 1 115 ? -10.769 -16.667 27.279 1.00 53.38 115 ARG A C 1
ATOM 915 O O . ARG A 1 115 ? -11.685 -15.846 27.499 1.00 53.38 115 ARG A O 1
#

Mean predicted aligned error: 8.99 Å